Protein AF-A0ABD3SMR7-F1 (afdb_monomer)

Mean predicted aligned error: 13.18 Å

Organism: NCBI:txid265156

Nearest PDB structures (foldseek):
  7c7u-assembly1_A  TM=7.088E-01  e=4.090E-01  Staphylococcus aureus
  7c7u-assembly2_B  TM=6.882E-01  e=5.480E-01  Staphylococcus aureus
  3irp-assembly1_X  TM=7.029E-01  e=6.924E-01  Staphylococcus saprophyticus subsp. saprophyticus ATCC 15305 = NCTC 7292
  8glk-assembly1_D  TM=6.063E-01  e=6.531E-01  Flavobacterium johnsoniae
  7jrm-assembly1_A  TM=6.792E-01  e=5.687E+00  Clostridium perfringens ATCC 13124

Foldseek 3Di:
DQDPVNVVVVVVVVVVVVPPPPPPPDDPADPAFWKKKWKAAPVGHTPDIDTDDPDDDDDDDDDDFAKIKIAIDTPPPDDDVPRMDIDTDDDD

Sequence (92 aa):
MISSSCYYFLVVTLLLYVSPLSSAADSIQGCGGFVEVELRTLDGLVKDRTQCAPNGYYFIPVYDKGSFLIKIKGPKGWSCTPEQVEFLATSY

Radius of gyration: 24.7 Å; Cα contacts (8 Å, |Δi|>4): 108; chains: 1; bounding box: 32×25×80 Å

Solvent-accessible surface area (backbone atoms only — not comparable to full-atom values): 5948 Å² total; per-residue (Å²): 134,84,52,72,70,57,52,53,49,53,51,52,56,52,55,59,69,64,62,82,73,73,74,77,83,72,75,83,78,56,102,78,55,49,26,36,44,33,39,21,38,81,90,65,52,76,78,46,76,48,76,42,72,73,72,85,86,83,88,79,90,78,89,69,70,46,59,32,32,40,38,48,44,55,42,96,88,57,85,56,85,74,40,60,51,75,49,73,42,71,77,130

Structure (mmCIF, N/CA/C/O backbone):
data_AF-A0ABD3SMR7-F1
#
_entry.id   AF-A0ABD3SMR7-F1
#
loop_
_atom_site.group_PDB
_atom_site.id
_atom_site.type_symbol
_atom_site.label_atom_id
_atom_site.label_alt_id
_atom_site.label_comp_id
_atom_site.label_asym_id
_atom_site.label_entity_id
_atom_site.label_seq_id
_atom_site.pdbx_PDB_ins_code
_atom_site.Cartn_x
_atom_site.Cartn_y
_atom_site.Cartn_z
_atom_site.occupancy
_atom_site.B_iso_or_equiv
_atom_site.auth_seq_id
_atom_site.auth_comp_id
_atom_site.auth_asym_id
_atom_site.auth_atom_id
_atom_site.pdbx_PDB_model_num
ATOM 1 N N . MET A 1 1 ? -14.114 -7.533 -64.333 1.00 56.66 1 MET A N 1
ATOM 2 C CA . MET A 1 1 ? -15.042 -8.088 -63.325 1.00 56.66 1 MET A CA 1
ATOM 3 C C . MET A 1 1 ? -14.204 -8.889 -62.344 1.00 56.66 1 MET A C 1
ATOM 5 O O . MET A 1 1 ? -13.594 -9.864 -62.756 1.00 56.66 1 MET A O 1
ATOM 9 N N . ILE A 1 2 ? -14.054 -8.422 -61.105 1.00 62.47 2 ILE A N 1
ATOM 10 C CA . ILE A 1 2 ? -13.313 -9.156 -60.069 1.00 62.47 2 ILE A CA 1
ATOM 11 C C . ILE A 1 2 ? -14.190 -10.332 -59.628 1.00 62.47 2 ILE A C 1
ATOM 13 O O . ILE A 1 2 ? -15.341 -10.130 -59.254 1.00 62.47 2 ILE A O 1
ATOM 17 N N . SER A 1 3 ? -13.678 -11.556 -59.770 1.00 78.06 3 SER A N 1
ATOM 18 C CA . SER A 1 3 ? -14.395 -12.787 -59.414 1.00 78.06 3 SER A CA 1
ATOM 19 C C . SER A 1 3 ? -14.781 -12.782 -57.928 1.00 78.06 3 SER A C 1
ATOM 21 O O . SER A 1 3 ? -13.995 -12.322 -57.098 1.00 78.06 3 SER A O 1
ATOM 23 N N . SER A 1 4 ? -15.956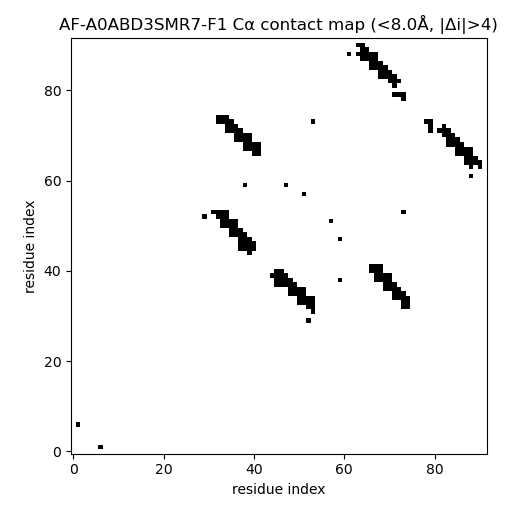 -13.318 -57.570 1.00 76.19 4 SER A N 1
ATOM 24 C CA . SER A 1 4 ? -16.440 -13.409 -56.177 1.00 76.19 4 SER A CA 1
ATOM 25 C C . SER A 1 4 ? -15.427 -14.062 -55.228 1.00 76.19 4 SER A C 1
ATOM 27 O O . SER A 1 4 ? -15.346 -13.695 -54.057 1.00 76.19 4 SER A O 1
ATOM 29 N N . SER A 1 5 ? -14.600 -14.980 -55.738 1.00 77.44 5 SER A N 1
ATOM 30 C CA . SER A 1 5 ? -13.513 -15.612 -54.980 1.00 77.44 5 SER A CA 1
ATOM 31 C C . SER A 1 5 ? -12.405 -14.625 -54.593 1.00 77.44 5 SER A C 1
ATOM 33 O O . SER A 1 5 ? -11.856 -14.720 -53.499 1.00 77.44 5 SER A O 1
ATOM 35 N N . CYS A 1 6 ? -12.100 -13.644 -55.447 1.00 78.00 6 CYS A N 1
ATOM 36 C CA . CYS A 1 6 ? -11.114 -12.599 -55.164 1.00 78.00 6 CYS A CA 1
ATOM 37 C C . CYS A 1 6 ? -11.620 -11.613 -54.103 1.00 78.00 6 CYS A C 1
ATOM 39 O O . CYS A 1 6 ? -10.833 -11.151 -53.284 1.00 78.00 6 CYS A O 1
ATOM 41 N N . TYR A 1 7 ? -12.926 -11.321 -54.080 1.00 82.50 7 TYR A N 1
ATOM 42 C CA . TYR A 1 7 ? -13.531 -10.473 -53.048 1.00 82.50 7 TYR A CA 1
ATOM 43 C C . TYR A 1 7 ? -13.437 -11.123 -51.663 1.00 82.50 7 TYR A C 1
ATOM 45 O O . TYR A 1 7 ? -12.985 -10.486 -50.716 1.00 82.50 7 TYR A O 1
ATOM 53 N N . TYR A 1 8 ? -13.766 -12.416 -51.564 1.00 82.06 8 TYR A N 1
ATOM 54 C CA . TYR A 1 8 ? -13.620 -13.172 -50.318 1.00 82.06 8 TYR A CA 1
ATOM 55 C C . TYR A 1 8 ? -12.175 -13.205 -49.829 1.00 82.06 8 TYR A C 1
ATOM 57 O O . TYR A 1 8 ? -11.928 -12.984 -48.646 1.00 82.06 8 TYR A O 1
ATOM 65 N N . PHE A 1 9 ? -11.221 -13.429 -50.737 1.00 83.12 9 PHE A N 1
ATOM 66 C CA . PHE A 1 9 ? -9.807 -13.435 -50.379 1.00 83.12 9 PHE A CA 1
ATOM 67 C C . PHE A 1 9 ? -9.382 -12.079 -49.810 1.00 83.12 9 PHE A C 1
ATOM 69 O O . PHE A 1 9 ? -8.837 -12.031 -48.718 1.00 83.12 9 PHE A O 1
ATOM 76 N N . LEU A 1 10 ? -9.717 -10.974 -50.487 1.00 82.00 10 LEU A N 1
ATOM 77 C CA . LEU A 1 10 ? -9.376 -9.621 -50.036 1.00 82.00 10 LEU A CA 1
ATOM 78 C C . LEU A 1 10 ? -10.003 -9.263 -48.682 1.00 82.00 10 LEU A C 1
ATOM 80 O O . LEU A 1 10 ? -9.329 -8.668 -47.843 1.00 82.00 10 LEU A O 1
ATOM 84 N N . VAL A 1 11 ? -11.261 -9.645 -48.449 1.00 84.12 11 VAL A N 1
ATOM 85 C CA . VAL A 1 11 ? -11.951 -9.403 -47.172 1.00 84.12 11 VAL A CA 1
ATOM 86 C C . VAL A 1 11 ? -11.303 -10.202 -46.042 1.00 84.12 11 VAL A C 1
ATOM 88 O O . VAL A 1 11 ? -11.080 -9.655 -44.967 1.00 84.12 11 VAL A O 1
ATOM 91 N N . VAL A 1 12 ? -10.933 -11.463 -46.280 1.00 82.06 12 VAL A N 1
ATOM 92 C CA . VAL A 1 12 ? -10.252 -12.293 -45.274 1.00 82.06 12 VAL A CA 1
ATOM 93 C C . VAL A 1 12 ? -8.867 -11.733 -44.944 1.00 82.06 12 VAL A C 1
ATOM 95 O O . VAL A 1 12 ? -8.542 -11.599 -43.765 1.00 82.06 12 VAL A O 1
ATOM 98 N N 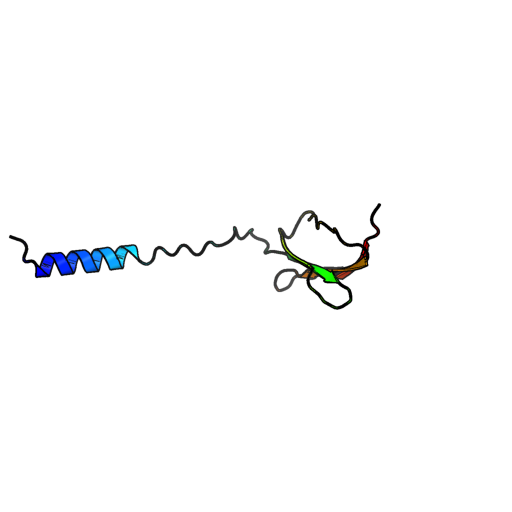. THR A 1 13 ? -8.072 -11.326 -45.938 1.00 77.94 13 THR A N 1
ATOM 99 C CA . THR A 1 13 ? -6.754 -10.718 -45.684 1.00 77.94 13 THR A CA 1
ATOM 100 C C . THR A 1 13 ? -6.872 -9.392 -44.929 1.00 77.94 13 THR A C 1
ATOM 102 O O . THR A 1 13 ? -6.073 -9.122 -44.035 1.00 77.94 13 THR A O 1
ATOM 105 N N . LEU A 1 14 ? -7.889 -8.582 -45.244 1.00 77.75 14 LEU A N 1
ATOM 106 C CA . LEU A 1 14 ? -8.172 -7.325 -44.549 1.00 77.75 14 LEU A CA 1
ATOM 107 C C . LEU A 1 14 ? -8.582 -7.562 -43.086 1.00 77.75 14 LEU A C 1
ATOM 109 O O . LEU A 1 14 ? -8.075 -6.889 -42.195 1.00 77.75 14 LEU A O 1
ATOM 113 N N . LEU A 1 15 ? -9.450 -8.544 -42.823 1.00 71.81 15 LEU A N 1
ATOM 114 C CA . LEU A 1 15 ? -9.884 -8.902 -41.467 1.00 71.81 15 LEU A CA 1
ATOM 115 C C . LEU A 1 15 ? -8.731 -9.452 -40.615 1.00 71.81 15 LEU A C 1
ATOM 117 O O . LEU A 1 15 ? -8.622 -9.113 -39.436 1.00 71.81 15 LEU A O 1
ATOM 121 N N . LEU A 1 16 ? -7.833 -10.241 -41.212 1.00 70.12 16 LEU A N 1
ATOM 122 C CA . LEU A 1 16 ? -6.626 -10.731 -40.541 1.00 70.12 16 LEU A CA 1
ATOM 123 C C . LEU A 1 16 ? -5.652 -9.590 -40.212 1.00 70.12 16 LEU A C 1
ATOM 125 O O . LEU A 1 16 ? -5.068 -9.589 -39.130 1.00 70.12 16 LEU A O 1
ATOM 129 N N . TYR A 1 17 ? -5.526 -8.582 -41.081 1.00 71.19 17 TYR A N 1
ATOM 130 C CA . TYR A 1 17 ? -4.661 -7.420 -40.846 1.00 71.19 17 TYR A CA 1
ATOM 131 C C . TYR A 1 17 ? -5.135 -6.526 -39.686 1.00 71.19 17 TYR A C 1
ATOM 133 O O . TYR A 1 17 ? -4.317 -5.913 -39.008 1.00 71.19 17 TYR A O 1
ATOM 141 N N . VAL 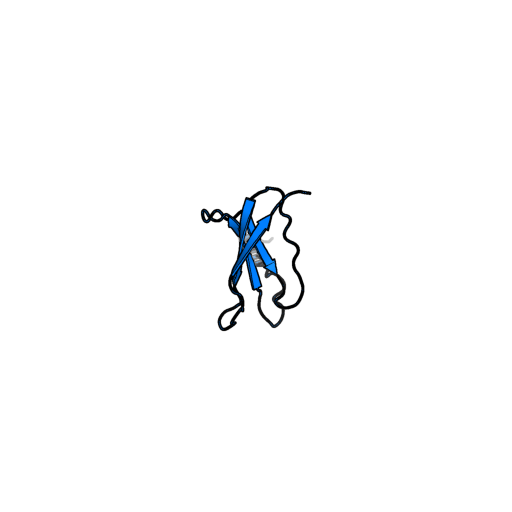A 1 18 ? -6.444 -6.468 -39.422 1.00 65.62 18 VAL A N 1
ATOM 142 C CA . VAL A 1 18 ? -7.028 -5.637 -38.347 1.00 65.62 18 VAL A CA 1
ATOM 143 C C . VAL A 1 18 ? -6.901 -6.299 -36.962 1.00 65.62 18 VAL A C 1
ATOM 145 O O . VAL A 1 18 ? -6.983 -5.625 -35.938 1.00 65.62 18 VAL A O 1
ATOM 148 N N . SER A 1 19 ? -6.667 -7.613 -36.911 1.00 64.31 19 SER A N 1
ATOM 149 C CA . SER A 1 19 ? -6.761 -8.406 -35.678 1.00 64.31 19 SER A CA 1
ATOM 150 C C . SER A 1 19 ? -5.619 -8.279 -34.644 1.00 64.31 19 SER A C 1
ATOM 152 O O . SER A 1 19 ? -5.917 -8.456 -33.463 1.00 64.31 19 SER A O 1
ATOM 154 N N . PRO A 1 20 ? -4.353 -7.928 -34.962 1.00 60.94 20 PRO A N 1
ATOM 155 C CA . PRO A 1 20 ? -3.306 -7.887 -33.940 1.00 60.94 20 PRO A CA 1
ATOM 156 C C . PRO A 1 20 ? -3.135 -6.514 -33.271 1.00 60.94 20 PRO A C 1
ATOM 158 O O . PRO A 1 20 ? -2.065 -6.235 -32.739 1.00 60.94 20 PRO A O 1
ATOM 161 N N . LEU A 1 21 ? -4.166 -5.660 -33.230 1.00 59.22 21 LEU A N 1
ATOM 162 C CA . LEU A 1 21 ? -4.131 -4.432 -32.422 1.00 59.22 21 LEU A CA 1
ATOM 163 C C . LEU A 1 21 ? -4.750 -4.636 -31.030 1.00 59.22 21 LEU A C 1
ATOM 165 O O . LEU A 1 21 ? -5.475 -3.787 -30.518 1.00 59.22 21 LEU A O 1
ATOM 169 N N . SER A 1 22 ? -4.459 -5.771 -30.392 1.00 63.31 22 SER A N 1
ATOM 170 C CA . SER A 1 22 ? -4.679 -5.906 -28.953 1.00 63.31 22 SER A CA 1
ATOM 171 C C . SER A 1 22 ? -3.589 -5.105 -28.247 1.00 63.31 22 SER A C 1
ATOM 173 O O . SER A 1 22 ? -2.511 -5.620 -27.956 1.00 63.31 22 SER A O 1
ATOM 175 N N . SER A 1 23 ? -3.849 -3.818 -28.017 1.00 61.81 23 SER A N 1
ATOM 176 C CA . SER A 1 23 ? -3.032 -2.997 -27.128 1.00 61.81 23 SER A CA 1
ATOM 177 C C . SER A 1 23 ? -3.098 -3.625 -25.737 1.00 61.81 23 SER A C 1
ATOM 179 O O . SER A 1 23 ? -4.112 -3.533 -25.048 1.00 61.81 23 SER A O 1
ATOM 181 N N . ALA A 1 24 ? -2.031 -4.321 -25.338 1.00 63.25 24 ALA A N 1
ATOM 182 C CA . ALA A 1 24 ? -1.797 -4.580 -23.931 1.00 63.25 24 ALA A CA 1
ATOM 183 C C . ALA A 1 24 ? -1.666 -3.200 -23.279 1.00 63.25 24 ALA A C 1
ATOM 185 O O . ALA A 1 24 ? -0.726 -2.463 -23.577 1.00 63.25 24 ALA A O 1
ATOM 186 N N . ALA A 1 25 ? -2.662 -2.815 -22.485 1.00 47.81 25 ALA A N 1
ATOM 187 C CA . ALA A 1 25 ? -2.604 -1.610 -21.679 1.00 47.81 25 ALA A CA 1
ATOM 188 C C . ALA A 1 25 ? -1.491 -1.802 -20.639 1.00 47.81 25 ALA A C 1
ATOM 190 O O . ALA A 1 25 ? -1.727 -2.329 -19.556 1.00 47.81 25 ALA A O 1
ATOM 191 N N . ASP A 1 26 ? -0.260 -1.452 -21.006 1.00 59.75 26 ASP A N 1
ATOM 192 C CA . ASP A 1 26 ? 0.862 -1.424 -20.081 1.00 59.75 26 ASP A CA 1
ATOM 193 C C . ASP A 1 26 ? 0.717 -0.159 -19.230 1.00 59.75 26 ASP A C 1
ATOM 195 O O . ASP A 1 26 ? 0.746 0.972 -19.723 1.00 59.75 26 ASP A O 1
ATOM 199 N N . SER A 1 27 ? 0.448 -0.353 -17.942 1.00 55.59 27 SER A N 1
ATOM 200 C CA . SER A 1 27 ? 0.425 0.716 -16.950 1.00 55.59 27 SER A CA 1
ATOM 201 C C . SER A 1 27 ? 1.781 1.416 -16.958 1.00 55.59 27 SER A C 1
ATOM 203 O O . SER A 1 27 ? 2.762 0.767 -16.613 1.00 55.59 27 SER A O 1
ATOM 205 N N . ILE A 1 28 ? 1.814 2.703 -17.344 1.00 58.00 28 ILE A N 1
ATOM 206 C CA . ILE A 1 28 ? 2.989 3.596 -17.434 1.00 58.00 28 ILE A CA 1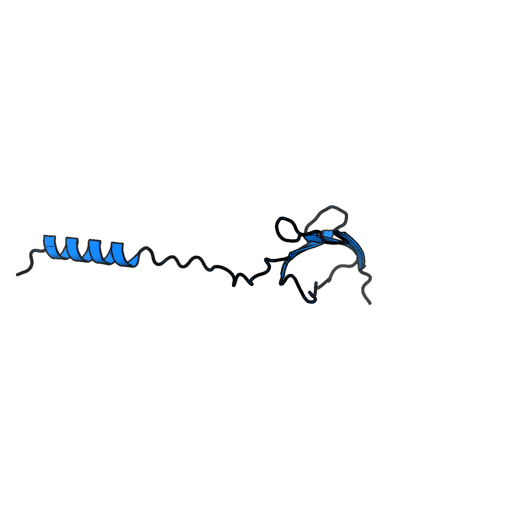
ATOM 207 C C . ILE A 1 28 ? 4.110 3.151 -16.479 1.00 58.00 28 ILE A C 1
ATOM 209 O O . ILE A 1 28 ? 4.120 3.507 -15.298 1.00 58.00 28 ILE A O 1
ATOM 213 N N . GLN A 1 29 ? 5.042 2.343 -16.988 1.00 54.25 29 GLN A N 1
ATOM 214 C CA . GLN A 1 29 ? 6.167 1.820 -16.223 1.00 54.25 29 GLN A CA 1
ATOM 215 C C . GLN A 1 29 ? 7.170 2.954 -16.004 1.00 54.25 29 GLN A C 1
ATOM 217 O O . GLN A 1 29 ? 8.016 3.249 -16.847 1.00 54.25 29 GLN A O 1
ATOM 222 N N . GLY A 1 30 ? 7.055 3.644 -14.868 1.00 54.44 30 GLY A N 1
ATOM 223 C CA . GLY A 1 30 ? 8.085 4.572 -14.414 1.00 54.44 30 GLY A CA 1
ATOM 224 C C . GLY A 1 30 ? 9.426 3.848 -14.246 1.00 54.44 30 GLY A C 1
ATOM 225 O O . GLY A 1 30 ? 9.470 2.687 -13.843 1.00 54.44 30 GLY A O 1
ATOM 226 N N . CYS A 1 31 ? 10.527 4.550 -14.525 1.00 61.88 31 CYS A N 1
ATOM 227 C CA . CYS A 1 31 ? 11.915 4.055 -14.595 1.00 61.88 31 CYS A CA 1
ATOM 228 C C . CYS A 1 31 ? 12.509 3.521 -13.256 1.00 61.88 31 CYS A C 1
ATOM 230 O O . CYS A 1 31 ? 13.723 3.508 -13.077 1.00 61.88 31 CYS A O 1
ATOM 232 N N . GLY A 1 32 ? 11.674 3.116 -12.290 1.00 65.75 32 GLY A N 1
ATOM 233 C CA . GLY A 1 32 ? 12.065 2.677 -10.942 1.00 65.75 32 GLY A CA 1
ATOM 234 C C . GLY A 1 32 ? 11.238 1.524 -10.355 1.00 65.75 32 GLY A C 1
ATOM 235 O O . GLY A 1 32 ? 11.444 1.178 -9.194 1.00 65.75 32 GLY A O 1
ATOM 236 N N . GLY A 1 33 ? 10.329 0.917 -11.131 1.00 76.62 33 GLY A N 1
ATOM 237 C CA . GLY A 1 33 ? 9.426 -0.141 -10.654 1.00 76.62 33 GLY A CA 1
ATOM 238 C C . GLY A 1 33 ? 8.255 0.387 -9.815 1.00 76.62 33 GLY A C 1
ATOM 239 O O . GLY A 1 33 ? 8.113 1.592 -9.630 1.00 76.62 33 GLY A O 1
ATOM 240 N N . PHE A 1 34 ? 7.405 -0.519 -9.321 1.00 82.62 34 PHE A N 1
ATOM 241 C CA . PHE A 1 34 ? 6.253 -0.195 -8.471 1.00 82.62 34 PHE A CA 1
ATOM 242 C C . PHE A 1 34 ? 6.420 -0.808 -7.086 1.00 82.62 34 PHE A C 1
ATOM 244 O O . PHE A 1 34 ? 6.952 -1.913 -6.952 1.00 82.62 34 PHE A O 1
ATOM 251 N N . VAL A 1 35 ? 5.938 -0.098 -6.071 1.00 88.06 35 VAL A N 1
ATOM 252 C CA . VAL A 1 35 ? 5.796 -0.631 -4.718 1.00 88.06 35 VAL A CA 1
ATOM 253 C C . VAL A 1 35 ? 4.355 -1.080 -4.546 1.00 88.06 35 VAL A C 1
ATOM 255 O O . VAL A 1 35 ? 3.416 -0.342 -4.833 1.00 88.06 35 VAL A O 1
ATOM 258 N N . GLU A 1 36 ? 4.184 -2.310 -4.094 1.00 90.94 36 GLU A N 1
ATOM 259 C CA . GLU A 1 36 ? 2.888 -2.867 -3.759 1.00 90.94 36 GLU A CA 1
ATOM 260 C C . GLU A 1 36 ? 2.620 -2.657 -2.270 1.00 90.94 36 GLU A C 1
ATOM 262 O O . GLU A 1 36 ? 3.391 -3.104 -1.418 1.00 90.94 36 GLU A O 1
ATOM 267 N N . VAL A 1 37 ? 1.529 -1.961 -1.964 1.00 91.69 37 VAL A N 1
ATOM 268 C CA . VAL A 1 37 ? 1.084 -1.700 -0.594 1.00 91.69 37 VAL A CA 1
ATOM 269 C C . VAL A 1 37 ? -0.197 -2.479 -0.358 1.00 91.69 37 VAL A C 1
ATOM 271 O O . VAL A 1 37 ? -1.131 -2.428 -1.158 1.00 91.69 37 VAL A O 1
ATOM 274 N N . GLU A 1 38 ? -0.229 -3.219 0.741 1.00 93.56 38 GLU A N 1
ATOM 275 C CA . GLU A 1 38 ? -1.315 -4.130 1.060 1.00 93.56 38 GLU A CA 1
ATOM 276 C C . GLU A 1 38 ? -1.777 -3.931 2.504 1.00 93.56 38 GLU A C 1
ATOM 278 O O . GLU A 1 38 ? -0.986 -4.062 3.438 1.00 93.56 38 GLU A O 1
ATOM 283 N N . LEU A 1 39 ? -3.063 -3.632 2.685 1.00 94.06 39 LEU A N 1
ATOM 284 C CA . LEU A 1 39 ? -3.711 -3.541 3.990 1.00 94.06 39 LEU A CA 1
ATOM 285 C C . LEU A 1 39 ? -4.359 -4.885 4.322 1.00 94.06 39 LEU A C 1
ATOM 287 O O . LEU A 1 39 ? -5.210 -5.376 3.576 1.00 94.06 39 LEU A O 1
ATOM 291 N N . ARG A 1 40 ? -4.004 -5.456 5.470 1.00 94.69 40 ARG A N 1
ATOM 292 C CA . ARG A 1 40 ? -4.553 -6.720 5.964 1.00 94.69 40 ARG A CA 1
ATOM 293 C C . ARG A 1 40 ? -5.107 -6.578 7.374 1.00 94.69 40 ARG A C 1
ATOM 295 O O . ARG A 1 40 ? -4.620 -5.766 8.156 1.00 94.69 40 ARG A O 1
ATOM 302 N N . THR A 1 41 ? -6.098 -7.389 7.719 1.00 93.44 41 THR A N 1
ATOM 303 C CA . THR A 1 41 ? -6.422 -7.648 9.129 1.00 93.44 41 THR A CA 1
ATOM 304 C C . THR A 1 41 ? -5.360 -8.562 9.746 1.00 93.44 41 THR A C 1
ATOM 306 O O . THR A 1 41 ? -4.616 -9.231 9.022 1.00 93.44 41 THR A O 1
ATOM 309 N N . LEU A 1 42 ? -5.296 -8.629 11.079 1.00 91.62 42 LEU A N 1
ATOM 310 C CA . LEU A 1 42 ? -4.396 -9.565 11.772 1.00 91.62 42 LEU A CA 1
ATOM 311 C C . LEU A 1 42 ? -4.704 -11.041 11.451 1.00 91.62 42 LEU A C 1
ATOM 313 O O . LEU A 1 42 ? -3.794 -11.863 11.446 1.00 91.62 42 LEU A O 1
ATOM 317 N N . ASP A 1 43 ? -5.951 -11.361 11.093 1.00 91.50 43 ASP A N 1
ATOM 318 C CA . ASP A 1 43 ? -6.363 -12.696 10.628 1.00 91.50 43 ASP A CA 1
ATOM 319 C C . ASP A 1 43 ? -5.858 -13.034 9.210 1.00 91.50 43 ASP A C 1
ATOM 321 O O . ASP A 1 43 ? -6.083 -14.133 8.705 1.00 91.50 43 ASP A O 1
ATOM 325 N N . GLY A 1 44 ? -5.193 -12.087 8.538 1.00 89.88 44 GLY A N 1
ATOM 326 C CA . GLY A 1 44 ? -4.633 -12.258 7.198 1.00 89.88 44 GLY A CA 1
ATOM 327 C C . GLY A 1 44 ? -5.591 -11.921 6.052 1.00 89.88 44 GLY A C 1
ATOM 328 O O . GLY A 1 44 ? -5.218 -12.106 4.891 1.00 89.88 44 GLY A O 1
ATOM 329 N N . LEU A 1 45 ? -6.791 -11.398 6.337 1.00 91.69 45 LEU A N 1
ATOM 330 C CA . LEU A 1 45 ? -7.725 -10.957 5.301 1.00 91.69 45 LEU A CA 1
ATOM 331 C C . LEU A 1 45 ? -7.207 -9.679 4.638 1.00 91.69 45 LEU A C 1
ATOM 333 O O . LEU A 1 45 ? -7.000 -8.668 5.306 1.00 91.69 45 LEU A O 1
ATOM 337 N N . VAL A 1 46 ? -7.047 -9.707 3.316 1.00 92.44 46 VAL A N 1
ATOM 338 C CA . VAL A 1 46 ? -6.643 -8.540 2.523 1.00 92.44 46 VAL A CA 1
ATOM 339 C C . VAL A 1 46 ? -7.840 -7.615 2.341 1.00 92.44 46 VAL A C 1
ATOM 341 O O . VAL A 1 46 ? -8.846 -8.010 1.755 1.00 92.44 46 VAL A O 1
ATOM 344 N N . LYS A 1 47 ? -7.740 -6.393 2.865 1.00 91.56 47 LYS A N 1
ATOM 345 C CA . LYS A 1 47 ? -8.789 -5.367 2.777 1.00 91.56 47 LYS A CA 1
ATOM 346 C C . LYS A 1 47 ? -8.578 -4.454 1.576 1.00 91.56 47 LYS A C 1
ATOM 348 O O . LYS A 1 47 ? -9.549 -4.114 0.913 1.00 91.56 47 LYS A O 1
ATOM 353 N N . ASP A 1 48 ? -7.329 -4.089 1.303 1.00 91.50 48 ASP A N 1
ATOM 354 C CA . ASP A 1 48 ? -6.953 -3.271 0.151 1.00 91.50 48 ASP A CA 1
ATOM 355 C C . ASP A 1 48 ? -5.567 -3.672 -0.366 1.00 91.50 48 ASP A C 1
ATOM 357 O O . ASP A 1 48 ? -4.707 -4.116 0.403 1.00 91.50 48 ASP A O 1
ATOM 361 N N . ARG A 1 49 ? -5.356 -3.526 -1.674 1.00 91.94 49 ARG A N 1
ATOM 362 C CA . ARG A 1 49 ? -4.087 -3.820 -2.344 1.00 91.94 49 ARG A CA 1
ATOM 363 C C . ARG A 1 49 ? -3.922 -2.880 -3.525 1.00 91.94 49 ARG A C 1
ATOM 365 O O . ARG A 1 49 ? -4.749 -2.876 -4.433 1.0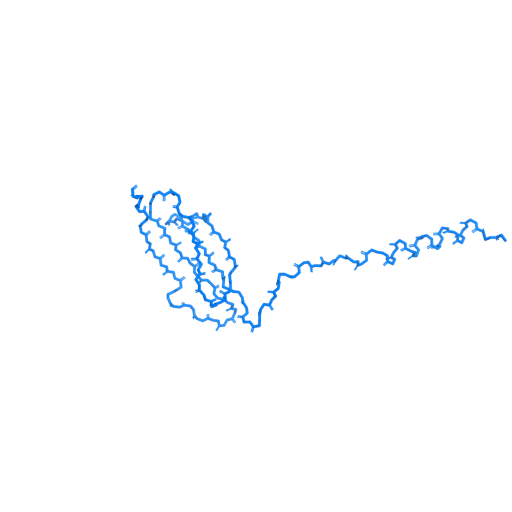0 91.94 49 ARG A O 1
ATOM 372 N N . THR A 1 50 ? -2.818 -2.147 -3.544 1.00 90.50 50 THR A N 1
ATOM 373 C CA . THR A 1 50 ? -2.529 -1.176 -4.597 1.00 90.50 50 THR A CA 1
ATOM 374 C C . THR A 1 50 ? -1.081 -1.254 -5.059 1.00 90.50 50 THR A C 1
ATOM 376 O O . THR A 1 50 ? -0.208 -1.742 -4.338 1.00 90.50 50 THR A O 1
ATOM 379 N N . GLN A 1 51 ? -0.821 -0.724 -6.249 1.00 88.62 51 GLN A N 1
ATOM 380 C CA . GLN A 1 51 ? 0.525 -0.484 -6.754 1.00 88.62 51 GLN A CA 1
ATOM 381 C C . GLN A 1 51 ? 0.726 1.018 -6.899 1.00 88.62 51 GLN A C 1
ATOM 383 O O . GLN A 1 51 ? -0.050 1.698 -7.569 1.00 88.62 51 GLN A O 1
ATOM 388 N N . CYS A 1 52 ? 1.768 1.537 -6.263 1.00 85.00 52 CYS A N 1
ATOM 389 C CA . CYS A 1 52 ? 2.071 2.957 -6.256 1.00 85.00 52 CYS A CA 1
ATOM 390 C C . CYS A 1 52 ? 3.509 3.229 -6.697 1.00 85.00 52 CYS A C 1
ATOM 392 O O . CYS A 1 52 ? 4.355 2.331 -6.789 1.00 85.00 52 CYS A O 1
ATOM 394 N N . ALA A 1 53 ? 3.777 4.503 -6.984 1.00 85.50 53 ALA A N 1
ATOM 395 C CA . ALA A 1 53 ? 5.123 4.963 -7.263 1.00 85.50 53 ALA A CA 1
ATOM 396 C C . ALA A 1 53 ? 6.051 4.646 -6.072 1.00 85.50 53 ALA A C 1
ATOM 398 O O . ALA A 1 53 ? 5.619 4.707 -4.918 1.00 85.50 53 ALA A O 1
ATOM 399 N N . PRO A 1 54 ? 7.328 4.336 -6.335 1.00 82.44 54 PRO A N 1
ATOM 400 C CA . PRO A 1 54 ? 8.279 3.951 -5.297 1.00 82.44 54 PRO A CA 1
ATOM 401 C C . PRO A 1 54 ? 8.632 5.097 -4.343 1.00 82.44 54 PRO A C 1
ATOM 403 O O . PRO A 1 54 ? 9.046 4.855 -3.215 1.00 82.44 54 PRO A O 1
ATOM 406 N N . ASN A 1 55 ? 8.454 6.341 -4.792 1.00 82.62 55 ASN A N 1
ATOM 407 C CA . ASN A 1 55 ? 8.705 7.542 -4.012 1.00 82.62 55 ASN A CA 1
ATOM 408 C C . ASN A 1 55 ? 7.398 8.314 -3.834 1.00 82.62 55 ASN A C 1
ATOM 410 O O . ASN A 1 55 ? 6.687 8.554 -4.811 1.00 82.62 55 ASN A O 1
ATOM 414 N N . GLY A 1 56 ? 7.120 8.753 -2.607 1.00 84.38 56 GLY A N 1
ATOM 415 C CA . GLY A 1 56 ? 5.960 9.578 -2.284 1.00 84.38 56 GLY A CA 1
ATOM 416 C C . GLY 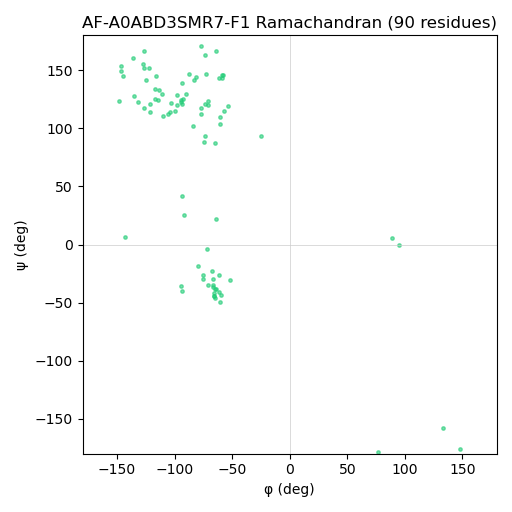A 1 56 ? 5.209 9.073 -1.060 1.00 84.38 56 GLY A C 1
ATOM 417 O O . GLY A 1 56 ? 5.761 8.365 -0.221 1.00 84.38 56 GLY A O 1
ATOM 418 N N . TYR A 1 57 ? 3.942 9.463 -0.967 1.00 86.69 57 TYR A N 1
ATOM 419 C CA . TYR A 1 57 ? 3.011 8.998 0.053 1.00 86.69 57 TYR A CA 1
ATOM 420 C C . TYR A 1 57 ? 1.795 8.353 -0.612 1.00 86.69 57 TYR A C 1
ATOM 422 O O . TYR A 1 57 ? 1.416 8.709 -1.729 1.00 86.69 57 TYR A O 1
ATOM 430 N N . TYR A 1 58 ? 1.178 7.412 0.095 1.00 85.88 58 TYR A N 1
ATOM 431 C CA . TYR A 1 58 ? -0.064 6.768 -0.311 1.00 85.88 58 TYR A CA 1
ATOM 432 C C . TYR A 1 58 ? -1.105 6.924 0.796 1.00 85.88 58 TYR A C 1
ATOM 434 O O . TYR A 1 58 ? -0.771 6.854 1.980 1.00 85.88 58 TYR A O 1
ATOM 442 N N . PHE A 1 59 ? -2.360 7.141 0.410 1.00 88.88 59 PHE A N 1
ATOM 443 C CA . PHE A 1 59 ? -3.478 7.221 1.342 1.00 88.88 59 PHE A CA 1
ATOM 444 C C . PHE A 1 59 ? -4.279 5.925 1.295 1.00 88.88 59 PHE A C 1
ATOM 446 O O . PHE A 1 59 ? -4.805 5.560 0.248 1.00 88.88 59 PHE A O 1
ATOM 453 N N . ILE A 1 60 ? -4.398 5.264 2.447 1.00 87.94 60 ILE A N 1
ATOM 454 C CA . ILE A 1 60 ? -5.225 4.069 2.619 1.00 87.94 60 ILE A CA 1
ATOM 455 C C . ILE A 1 60 ? -6.471 4.475 3.412 1.00 87.94 60 ILE A C 1
ATOM 457 O O . ILE A 1 60 ? -6.340 4.824 4.589 1.00 87.94 60 ILE A O 1
ATOM 461 N N . PRO A 1 61 ? -7.676 4.459 2.818 1.00 87.44 61 PRO A N 1
ATOM 462 C CA . PRO A 1 61 ? -8.894 4.715 3.571 1.00 87.44 61 PRO A CA 1
ATOM 463 C C . PRO A 1 61 ? -9.194 3.526 4.495 1.00 87.44 61 PRO A C 1
ATOM 465 O O . PRO A 1 61 ? -9.393 2.402 4.038 1.00 87.44 61 PRO A O 1
ATOM 468 N N . VAL A 1 62 ? -9.244 3.772 5.806 1.00 88.62 62 VAL A N 1
ATOM 469 C CA . VAL A 1 62 ? -9.617 2.766 6.812 1.00 88.62 62 VAL A CA 1
ATOM 470 C C . VAL A 1 62 ? -10.980 3.133 7.388 1.00 88.62 62 VAL A C 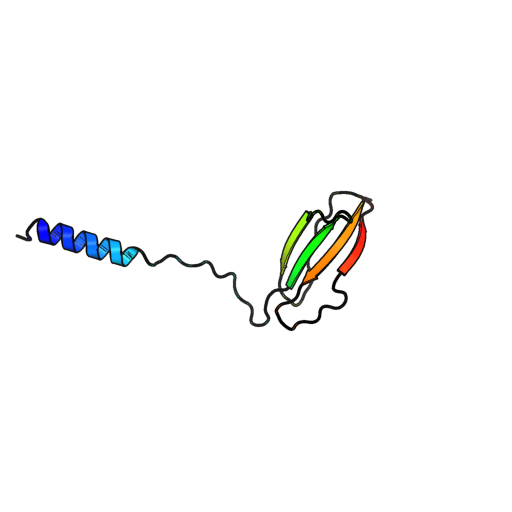1
ATOM 472 O O . VAL A 1 62 ? -11.112 4.134 8.088 1.00 88.62 62 VAL A O 1
ATOM 475 N N . TYR A 1 63 ? -11.996 2.334 7.061 1.00 86.50 63 TYR A N 1
ATOM 476 C CA . TYR A 1 63 ? -13.381 2.567 7.492 1.00 86.50 63 TYR A CA 1
ATOM 477 C C . TYR A 1 63 ? -13.752 1.800 8.764 1.00 86.50 63 TYR A C 1
ATOM 479 O O . TYR A 1 63 ? -14.518 2.289 9.591 1.00 86.50 63 TYR A O 1
ATOM 487 N N . ASP A 1 64 ? -13.211 0.593 8.916 1.00 88.12 64 ASP A N 1
ATOM 488 C CA . ASP A 1 64 ? -13.498 -0.286 10.043 1.00 88.12 64 ASP A CA 1
ATOM 489 C C . ASP A 1 64 ? -12.556 0.003 11.216 1.00 88.12 64 ASP A C 1
ATOM 491 O O . ASP A 1 64 ? -11.378 0.315 11.029 1.00 88.12 64 ASP A O 1
ATOM 495 N N . LYS A 1 65 ? -13.057 -0.157 12.444 1.00 89.62 65 LYS A N 1
ATOM 496 C CA . LYS A 1 65 ? -12.207 -0.132 13.639 1.00 89.62 65 LYS A CA 1
ATOM 497 C C . LYS A 1 65 ? -11.540 -1.489 13.825 1.00 89.62 65 LYS A C 1
ATOM 499 O O . LYS A 1 65 ? -12.174 -2.521 13.614 1.00 89.62 65 LYS A O 1
ATOM 504 N N . GLY A 1 66 ? -10.299 -1.491 14.295 1.00 91.81 66 GLY A N 1
ATOM 505 C CA . GLY A 1 66 ? -9.588 -2.726 14.609 1.00 91.81 66 GLY A CA 1
ATOM 506 C C . GLY A 1 66 ? -8.090 -2.630 14.383 1.00 91.81 66 GLY A C 1
ATOM 507 O O . GLY A 1 66 ? -7.556 -1.566 14.073 1.00 91.81 66 GLY A O 1
ATOM 508 N N . SER A 1 67 ? -7.415 -3.759 14.568 1.00 94.25 67 SER A N 1
ATOM 509 C CA . SER A 1 67 ? -5.981 -3.882 14.328 1.00 94.25 67 SER A CA 1
ATOM 510 C C . SER A 1 67 ? -5.723 -4.313 12.892 1.00 94.25 67 SER A C 1
ATOM 512 O O . SER A 1 67 ? -6.279 -5.308 12.414 1.00 94.25 67 SER A O 1
ATOM 514 N N . PHE A 1 68 ? -4.848 -3.576 12.223 1.00 95.00 68 PHE A N 1
ATOM 515 C CA . PHE A 1 68 ? -4.484 -3.807 10.836 1.00 95.00 68 PHE A CA 1
ATOM 516 C C . PHE A 1 68 ? -2.971 -3.899 10.686 1.00 95.00 68 PHE A C 1
ATOM 518 O O . PHE A 1 68 ? -2.208 -3.340 11.473 1.00 95.00 68 PHE A O 1
ATOM 525 N N . LEU A 1 69 ? -2.553 -4.591 9.635 1.00 95.00 69 LEU A N 1
ATOM 526 C CA . LEU A 1 69 ? -1.171 -4.754 9.224 1.00 95.00 69 LEU A CA 1
ATOM 527 C C . LEU A 1 69 ? -1.025 -4.216 7.802 1.00 95.00 69 LEU A C 1
ATOM 529 O O . LEU A 1 69 ? -1.686 -4.689 6.877 1.00 95.00 69 LEU A O 1
ATOM 533 N N . ILE A 1 70 ? -0.155 -3.227 7.624 1.00 94.06 70 ILE A N 1
ATOM 534 C CA . ILE A 1 70 ? 0.267 -2.743 6.308 1.00 94.06 70 ILE A CA 1
ATOM 535 C C . ILE A 1 70 ? 1.522 -3.506 5.921 1.00 94.06 70 ILE A C 1
ATOM 537 O O . ILE A 1 70 ? 2.494 -3.494 6.671 1.00 94.06 70 ILE A O 1
ATOM 541 N N . LYS A 1 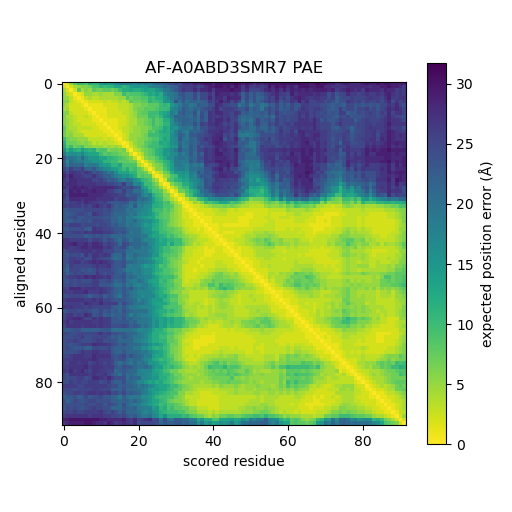71 ? 1.511 -4.146 4.752 1.00 93.00 71 LYS A N 1
ATOM 542 C CA . LYS A 1 71 ? 2.669 -4.819 4.163 1.00 93.00 71 LYS A CA 1
ATOM 543 C C . LYS A 1 71 ? 3.087 -4.095 2.890 1.00 93.00 71 LYS A C 1
ATOM 545 O O . LYS A 1 71 ? 2.251 -3.791 2.042 1.00 93.00 71 LYS A O 1
ATOM 550 N N .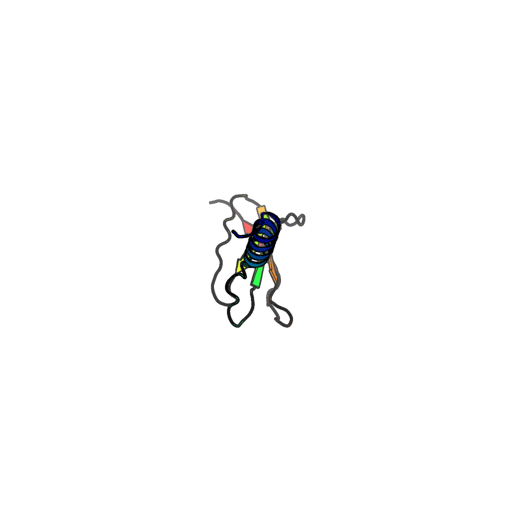 ILE A 1 72 ? 4.382 -3.846 2.758 1.00 91.75 72 ILE A N 1
ATOM 551 C CA . ILE A 1 72 ? 4.987 -3.130 1.639 1.00 91.75 72 ILE A CA 1
ATOM 552 C C . ILE A 1 72 ? 5.924 -4.093 0.917 1.00 91.75 72 ILE A C 1
ATOM 554 O O . ILE A 1 72 ? 6.813 -4.686 1.527 1.00 91.75 72 ILE A O 1
ATOM 558 N N . LYS A 1 73 ? 5.732 -4.256 -0.391 1.00 90.50 73 LYS A N 1
ATOM 559 C CA . LYS A 1 73 ? 6.590 -5.071 -1.252 1.00 90.50 73 LYS A CA 1
ATOM 560 C C . LYS A 1 73 ? 7.168 -4.213 -2.364 1.00 90.50 73 LYS A C 1
ATOM 562 O O . LYS A 1 73 ? 6.445 -3.734 -3.232 1.00 90.50 73 LYS A O 1
ATOM 567 N N . GLY A 1 74 ? 8.483 -4.030 -2.335 1.00 88.56 74 GLY A N 1
ATOM 568 C CA . GLY A 1 74 ? 9.212 -3.400 -3.427 1.00 88.56 74 GLY A CA 1
ATOM 569 C C . GLY A 1 74 ? 9.419 -4.335 -4.628 1.00 88.56 74 GLY A C 1
ATOM 570 O O . GLY A 1 74 ? 9.176 -5.544 -4.537 1.00 88.56 74 GLY A O 1
ATOM 571 N N . PRO A 1 75 ? 9.911 -3.794 -5.754 1.00 84.25 75 PRO A N 1
ATOM 572 C CA . PRO A 1 75 ? 10.316 -4.582 -6.913 1.00 84.25 75 PRO A CA 1
ATOM 573 C C . PRO A 1 75 ? 11.507 -5.502 -6.588 1.00 84.25 75 PRO A C 1
ATOM 575 O O . PRO A 1 75 ? 12.176 -5.372 -5.562 1.00 84.25 75 PRO A O 1
ATOM 578 N N . LYS A 1 76 ? 11.794 -6.462 -7.476 1.00 82.81 76 LYS A N 1
ATOM 579 C CA . LYS A 1 76 ? 12.856 -7.460 -7.266 1.00 82.81 76 LYS A CA 1
ATOM 580 C C . LYS A 1 76 ? 14.199 -6.782 -6.947 1.00 82.81 76 LYS A C 1
ATOM 582 O O . LYS A 1 76 ? 14.736 -6.058 -7.778 1.00 82.81 76 LYS A O 1
ATOM 587 N N . GLY A 1 77 ? 14.753 -7.070 -5.768 1.00 83.31 77 GLY A N 1
ATOM 588 C CA . GLY A 1 77 ? 16.038 -6.526 -5.308 1.00 83.31 77 GLY A CA 1
ATOM 589 C C . GLY A 1 77 ? 15.948 -5.269 -4.435 1.00 83.31 77 GLY A C 1
ATOM 590 O O . GLY A 1 77 ? 16.986 -4.788 -3.992 1.00 83.31 77 GLY A O 1
ATOM 591 N N . TRP A 1 78 ? 14.749 -4.749 -4.156 1.00 83.44 78 TRP A N 1
ATOM 592 C CA . TRP A 1 78 ? 14.554 -3.683 -3.171 1.00 83.44 78 TRP A CA 1
ATOM 593 C C . TRP A 1 78 ? 14.449 -4.226 -1.747 1.00 83.44 78 TRP A C 1
ATOM 595 O O . TRP A 1 78 ? 13.802 -5.242 -1.498 1.00 83.44 78 TRP A O 1
ATOM 605 N N . SER A 1 79 ? 15.039 -3.496 -0.804 1.00 84.19 79 SER A N 1
ATOM 606 C CA . SER A 1 79 ? 14.833 -3.688 0.629 1.00 84.19 79 SER A CA 1
ATOM 607 C C . SER A 1 79 ? 13.910 -2.590 1.152 1.00 84.19 79 SER A C 1
ATOM 609 O O . SER A 1 79 ? 14.285 -1.417 1.149 1.00 84.19 79 SER A O 1
ATOM 611 N N . CYS A 1 80 ? 12.712 -2.960 1.599 1.00 81.12 80 CYS A N 1
ATOM 612 C CA . CYS A 1 80 ? 11.787 -2.046 2.261 1.00 81.12 80 CYS A CA 1
ATOM 613 C C . CYS A 1 80 ? 11.907 -2.224 3.774 1.00 81.12 80 CYS A C 1
ATOM 615 O O . CYS A 1 80 ? 11.665 -3.314 4.290 1.00 81.12 80 CYS A O 1
ATOM 617 N N . THR A 1 81 ? 12.267 -1.153 4.478 1.00 86.62 81 THR A N 1
ATOM 618 C CA . THR A 1 81 ? 12.366 -1.151 5.938 1.00 86.62 81 THR A CA 1
ATOM 619 C C . THR A 1 81 ? 11.522 -0.003 6.486 1.00 86.62 81 THR A C 1
ATOM 621 O O . THR A 1 81 ? 11.850 1.150 6.204 1.00 86.62 81 THR A O 1
ATOM 624 N N . PRO A 1 82 ? 10.472 -0.275 7.281 1.00 89.50 82 PRO A N 1
ATOM 625 C CA . PRO A 1 82 ? 9.925 -1.596 7.621 1.00 89.50 82 PRO A CA 1
ATOM 626 C C . PRO A 1 82 ? 9.168 -2.259 6.449 1.00 89.50 82 PRO A C 1
ATOM 628 O O . PRO A 1 82 ? 8.515 -1.579 5.663 1.00 89.50 82 PRO A O 1
ATOM 631 N N . GLU A 1 83 ? 9.215 -3.594 6.349 1.00 88.38 83 GLU A N 1
ATOM 632 C CA . GLU A 1 83 ? 8.415 -4.356 5.364 1.00 88.38 83 GLU A CA 1
ATOM 633 C C . GLU A 1 83 ? 6.936 -4.434 5.778 1.00 88.38 83 GLU A C 1
ATOM 635 O O . GLU A 1 83 ? 6.042 -4.520 4.937 1.00 88.38 83 GLU A O 1
ATOM 640 N N . GLN A 1 84 ? 6.668 -4.406 7.084 1.00 91.75 84 GLN A N 1
ATOM 641 C CA . GLN A 1 84 ? 5.319 -4.436 7.626 1.00 91.75 84 GLN A CA 1
ATOM 642 C C . GLN A 1 84 ? 5.191 -3.582 8.883 1.00 91.75 84 GLN A C 1
ATOM 644 O O . GLN A 1 84 ? 6.121 -3.508 9.687 1.00 91.75 84 GLN A O 1
ATOM 649 N N . VAL A 1 85 ? 4.031 -2.953 9.048 1.00 93.88 85 VAL A N 1
ATOM 650 C CA . VAL A 1 85 ? 3.703 -2.109 10.198 1.00 93.88 85 VAL A CA 1
ATOM 651 C C . VAL A 1 85 ? 2.301 -2.450 10.676 1.00 93.88 85 VAL A C 1
ATOM 653 O O . VAL A 1 85 ? 1.351 -2.435 9.895 1.00 93.88 85 VAL A O 1
ATOM 656 N N . GLU A 1 86 ? 2.176 -2.739 11.965 1.00 94.56 86 GLU A N 1
ATOM 657 C CA . GLU A 1 86 ? 0.891 -2.941 12.628 1.00 94.56 86 GLU A CA 1
ATOM 658 C C . GLU A 1 86 ? 0.412 -1.636 13.262 1.00 94.56 86 GLU A C 1
ATOM 660 O O . GLU A 1 86 ? 1.199 -0.893 13.853 1.00 94.56 86 GLU A O 1
ATOM 665 N N . PHE A 1 87 ? -0.882 -1.351 13.146 1.00 92.88 87 PHE A N 1
ATOM 666 C CA . PHE A 1 87 ? -1.503 -0.184 13.764 1.00 92.88 87 PHE A CA 1
ATOM 667 C C . PHE A 1 87 ? -2.947 -0.480 14.180 1.00 92.88 87 PHE A C 1
ATOM 669 O O . PHE A 1 87 ? -3.622 -1.337 13.607 1.00 92.88 87 PHE A O 1
ATOM 676 N N . LEU A 1 88 ? -3.424 0.247 15.191 1.00 92.88 88 LEU A N 1
ATOM 677 C CA . LEU A 1 88 ? -4.804 0.180 15.661 1.00 92.88 88 LEU A CA 1
ATOM 678 C C . LEU A 1 88 ? -5.589 1.357 15.080 1.00 92.88 88 LEU A C 1
ATOM 680 O O . LEU A 1 88 ? -5.324 2.512 15.414 1.00 92.88 88 LEU A O 1
ATOM 684 N N . ALA A 1 89 ? -6.572 1.071 14.232 1.00 90.69 89 ALA A N 1
ATOM 685 C CA . ALA A 1 89 ? -7.512 2.069 13.754 1.00 90.69 89 ALA A CA 1
ATOM 686 C C . ALA A 1 89 ? -8.641 2.228 14.778 1.00 90.69 89 ALA A C 1
ATOM 688 O O . ALA A 1 89 ? -9.564 1.414 14.866 1.00 90.69 89 ALA A O 1
ATOM 689 N N . THR A 1 90 ? -8.565 3.291 15.569 1.00 85.00 90 THR A N 1
ATOM 690 C CA . THR A 1 90 ? -9.675 3.750 16.403 1.00 85.00 90 THR A CA 1
ATOM 691 C C . THR A 1 90 ? -10.426 4.819 15.622 1.00 85.00 90 THR A C 1
ATOM 693 O O . THR A 1 90 ? -9.812 5.810 15.229 1.00 85.00 90 THR A O 1
ATOM 696 N N . SER A 1 91 ? -11.731 4.652 15.375 1.00 75.31 91 SER A N 1
ATOM 697 C CA . SER A 1 91 ? -12.496 5.793 14.859 1.00 75.31 91 SER A CA 1
ATOM 698 C C . SER A 1 91 ? -12.446 6.923 15.885 1.00 75.31 91 SER A C 1
ATOM 700 O O . SER A 1 91 ? -12.490 6.663 17.093 1.00 75.31 91 SER A O 1
ATOM 702 N N . TYR A 1 92 ? -12.377 8.147 15.378 1.00 62.28 92 TYR A N 1
ATOM 703 C CA . TYR A 1 92 ? -12.754 9.350 16.112 1.00 62.28 92 TYR A CA 1
ATOM 704 C C . TYR A 1 92 ? -14.247 9.324 16.468 1.00 62.28 92 TYR A C 1
ATOM 706 O O . TYR A 1 92 ? -15.001 8.534 15.838 1.00 62.28 92 TYR A O 1
#

InterPro domains:
  IPR051417 Serine-Aspartate Repeat-Containing [PTHR23303] (22-88)
  IPR055075 NOMO-like, N-terminal beta-sandwich domain [PF22898] (35-87)

pLDDT: mean 81.44, std 12.16, range [47.81, 95.0]

Secondary structure (DSSP, 8-state):
---HHHHHHHHHHHHHHHTT----------TT--EEEEEEETT--EEEEEEE-SSS-------S-EEEEEEEEPSTT---SSSEEEEEE---